Protein AF-A0A838BQ28-F1 (afdb_monomer)

Organism: NCBI:txid2754695

Sequence (140 aa):
MTIGLSGGMEAAMDLGTAIRRWKANWMRVHEFEALDREQREAIARDIGVPPEMLPILAARSPEAGQELPRLMNALALDEGHIRHIHAALMRDMSLTCSGCTAAVRCRDDLSRGQASAQYGEYCPNAEALQELQGKRNSSF

Radius of gyration: 18.87 Å; Cα contacts (8 Å, |Δi|>4): 92; chains: 1; bounding box: 63×37×44 Å

Mean predicted aligned error: 10.67 Å

Structure (mmCIF, N/CA/C/O backbone):
data_AF-A0A838BQ28-F1
#
_entry.id   AF-A0A838BQ28-F1
#
loop_
_atom_site.group_PDB
_atom_site.id
_atom_site.type_symbol
_atom_site.label_atom_id
_atom_site.label_alt_id
_atom_site.label_comp_id
_atom_site.label_asym_id
_atom_site.label_entity_id
_atom_site.label_seq_id
_atom_site.pdbx_PDB_ins_code
_atom_site.Cartn_x
_atom_site.Cartn_y
_atom_site.Cartn_z
_atom_site.occupancy
_atom_site.B_iso_or_equiv
_atom_site.auth_seq_id
_atom_site.auth_comp_id
_atom_site.auth_asym_id
_atom_site.auth_atom_id
_atom_site.pdbx_PDB_model_num
ATOM 1 N N . MET A 1 1 ? -46.081 -21.783 -9.486 1.00 34.47 1 MET A N 1
ATOM 2 C CA . MET A 1 1 ? -44.924 -22.008 -8.597 1.00 34.47 1 MET A CA 1
ATOM 3 C C . MET A 1 1 ? -43.674 -21.948 -9.462 1.00 34.47 1 MET A C 1
ATOM 5 O O . MET A 1 1 ? -43.330 -22.921 -10.113 1.00 34.47 1 MET A O 1
ATOM 9 N N . THR A 1 2 ? -43.098 -20.758 -9.598 1.00 31.75 2 THR A N 1
ATOM 10 C CA . THR A 1 2 ? -41.872 -20.498 -10.362 1.00 31.75 2 THR A CA 1
ATOM 11 C C . THR A 1 2 ? -40.686 -20.704 -9.431 1.00 31.75 2 THR A C 1
ATOM 13 O O . THR A 1 2 ? -40.502 -19.925 -8.499 1.00 31.75 2 THR A O 1
ATOM 16 N N . ILE A 1 3 ? -39.912 -21.765 -9.647 1.00 40.41 3 ILE A N 1
ATOM 17 C CA . ILE A 1 3 ? -38.633 -21.957 -8.960 1.00 40.41 3 ILE A CA 1
ATOM 18 C C . ILE A 1 3 ? -37.576 -21.253 -9.809 1.00 40.41 3 ILE A C 1
ATOM 20 O O . ILE A 1 3 ? -37.366 -21.604 -10.969 1.00 40.41 3 ILE A O 1
ATOM 24 N N . GLY A 1 4 ? -36.992 -20.200 -9.237 1.00 33.25 4 GLY A N 1
ATOM 25 C CA . GLY A 1 4 ? -35.936 -19.403 -9.842 1.00 33.25 4 GLY A CA 1
ATOM 26 C C . GLY A 1 4 ? -34.633 -20.185 -9.963 1.00 33.25 4 GLY A C 1
ATOM 27 O O . GLY A 1 4 ? -34.186 -20.827 -9.015 1.00 33.25 4 GLY A O 1
ATOM 28 N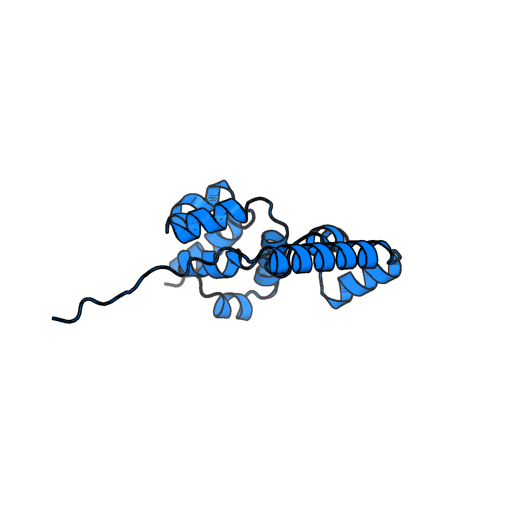 N . LEU A 1 5 ? -34.011 -20.091 -11.136 1.00 38.59 5 LEU A N 1
ATOM 29 C CA . LEU A 1 5 ? -32.631 -20.497 -11.360 1.00 38.59 5 LEU A CA 1
ATOM 30 C C . LEU A 1 5 ? -31.732 -19.286 -11.093 1.00 38.59 5 LEU A C 1
ATOM 32 O O . LEU A 1 5 ? -31.343 -18.568 -12.009 1.00 38.59 5 LEU A O 1
ATOM 36 N N . SER A 1 6 ? -31.425 -19.055 -9.819 1.00 40.56 6 SER A N 1
ATOM 37 C CA . SER A 1 6 ? -30.256 -18.274 -9.413 1.00 40.56 6 SER A CA 1
ATOM 38 C C . SER A 1 6 ? -29.113 -19.267 -9.229 1.00 40.56 6 SER A C 1
ATOM 40 O O . SER A 1 6 ? -29.021 -19.919 -8.193 1.00 40.56 6 SER A O 1
ATOM 42 N N . GLY A 1 7 ? -28.293 -19.445 -10.265 1.00 31.61 7 GLY A N 1
ATOM 43 C CA . GLY A 1 7 ? -27.213 -20.430 -10.284 1.00 31.61 7 GLY A CA 1
ATOM 44 C C . GLY A 1 7 ? -25.942 -19.868 -10.911 1.00 31.61 7 GLY A C 1
ATOM 45 O O . GLY A 1 7 ? -25.817 -19.855 -12.127 1.00 31.61 7 GLY A O 1
ATOM 46 N N . GLY A 1 8 ? -25.039 -19.400 -10.045 1.00 36.94 8 GLY A N 1
ATOM 47 C CA . GLY A 1 8 ? -23.578 -19.439 -10.173 1.00 36.94 8 GLY A CA 1
ATOM 48 C C . GLY A 1 8 ? -22.942 -19.067 -11.512 1.00 36.94 8 GLY A C 1
ATOM 49 O O . GLY A 1 8 ? -22.704 -19.930 -12.348 1.00 36.94 8 GLY A O 1
ATOM 50 N N . MET A 1 9 ? -22.498 -17.816 -11.630 1.00 32.41 9 MET A N 1
ATOM 51 C CA . MET A 1 9 ? -21.386 -17.462 -12.516 1.00 32.41 9 MET A CA 1
ATOM 52 C C . MET A 1 9 ? -20.239 -16.921 -11.655 1.00 32.41 9 MET A C 1
ATOM 54 O O . MET A 1 9 ? -19.882 -15.747 -11.713 1.00 32.41 9 MET A O 1
ATOM 58 N N . GLU A 1 10 ? -19.706 -17.789 -10.786 1.00 35.81 10 GLU A N 1
ATOM 59 C CA . GLU A 1 10 ? -18.381 -17.582 -10.205 1.00 35.81 10 GLU A CA 1
ATOM 60 C C . GLU A 1 10 ? -17.379 -17.569 -11.361 1.00 35.81 10 GLU A C 1
ATOM 62 O O . GLU A 1 10 ? -17.280 -18.517 -12.140 1.00 35.81 10 GLU A O 1
ATOM 67 N N . ALA A 1 11 ? -16.701 -16.437 -11.520 1.00 41.25 11 ALA A N 1
ATOM 68 C CA . ALA A 1 11 ? -15.784 -16.161 -12.608 1.00 41.25 11 ALA A CA 1
ATOM 69 C C . ALA A 1 11 ? -14.587 -17.129 -12.594 1.00 41.25 11 ALA A C 1
ATOM 71 O O . ALA A 1 11 ? -13.532 -16.831 -12.034 1.00 41.25 11 ALA A O 1
ATOM 72 N N . ALA A 1 12 ? -14.722 -18.270 -13.268 1.00 44.16 12 ALA A N 1
ATOM 73 C CA . ALA A 1 12 ? -13.576 -19.002 -13.777 1.00 44.16 12 ALA A CA 1
ATOM 74 C C . ALA A 1 12 ? -12.919 -18.108 -14.834 1.00 44.16 12 ALA A C 1
ATOM 76 O O . ALA A 1 12 ? -13.453 -17.903 -15.923 1.00 44.16 12 ALA A O 1
ATOM 77 N N . MET A 1 13 ? -11.797 -17.493 -14.467 1.00 55.44 13 MET A N 1
ATOM 78 C CA . MET A 1 13 ? -11.009 -16.656 -15.362 1.00 55.44 13 MET A CA 1
ATOM 79 C C . MET A 1 13 ? -10.695 -17.461 -16.630 1.00 55.44 13 MET A C 1
ATOM 81 O O . MET A 1 13 ? -10.006 -18.477 -16.563 1.00 55.44 13 MET A O 1
ATOM 85 N N . ASP A 1 14 ? -11.230 -17.026 -17.773 1.00 78.94 14 ASP A N 1
ATOM 86 C CA . ASP A 1 14 ? -10.955 -17.632 -19.076 1.00 78.94 14 ASP A CA 1
ATOM 87 C C . ASP A 1 14 ? -9.432 -17.720 -19.289 1.00 78.94 14 ASP A C 1
ATOM 89 O O . ASP A 1 14 ? -8.717 -16.725 -19.135 1.00 78.94 14 ASP A O 1
ATOM 93 N N . LEU A 1 15 ? -8.928 -18.904 -19.652 1.00 47.62 15 LEU A N 1
ATOM 94 C CA . LEU A 1 15 ? -7.503 -19.156 -19.888 1.00 47.62 15 LEU A CA 1
ATOM 95 C C . LEU A 1 15 ? -6.929 -18.181 -20.927 1.00 47.62 15 LEU A C 1
ATOM 97 O O . LEU A 1 15 ? -5.799 -17.712 -20.780 1.00 47.62 15 LEU A O 1
ATOM 101 N N . GLY A 1 16 ? -7.723 -17.802 -2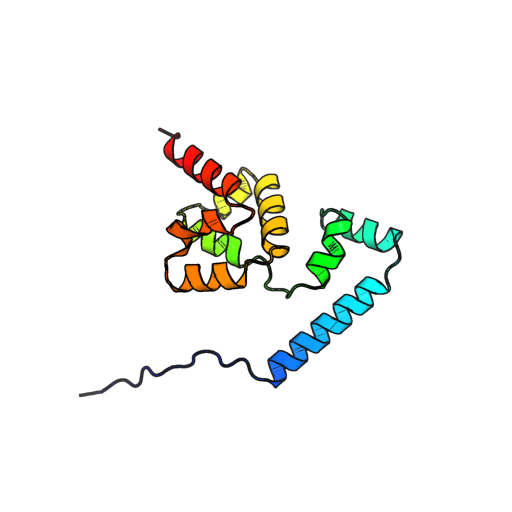1.934 1.00 44.41 16 GLY A N 1
ATOM 102 C CA . GLY A 1 16 ? -7.331 -16.781 -22.904 1.00 44.41 16 GLY A CA 1
ATOM 103 C C . GLY A 1 16 ? -7.101 -15.414 -22.256 1.00 44.41 16 GLY A C 1
ATOM 104 O O . GLY A 1 16 ? -6.154 -14.705 -22.598 1.00 44.41 16 GLY A O 1
ATOM 105 N N . THR A 1 17 ? -7.924 -15.049 -21.278 1.00 65.56 17 THR A N 1
ATOM 106 C CA . THR A 1 17 ? -7.786 -13.815 -20.494 1.00 65.56 17 THR A CA 1
ATOM 107 C C . THR A 1 17 ? -6.570 -13.868 -19.572 1.00 65.56 17 THR A C 1
ATOM 109 O O . THR A 1 17 ? -5.825 -12.888 -19.496 1.00 65.56 17 THR A O 1
ATOM 112 N N . ALA A 1 18 ? -6.304 -15.018 -18.949 1.00 52.03 18 ALA A N 1
ATOM 113 C CA . ALA A 1 18 ? -5.109 -15.229 -18.135 1.00 52.03 18 ALA A CA 1
ATOM 114 C C . ALA A 1 18 ? -3.814 -15.122 -18.966 1.00 52.03 18 ALA A C 1
ATOM 116 O O . ALA A 1 18 ? -2.891 -14.412 -18.570 1.00 52.03 18 ALA A O 1
ATOM 117 N N . ILE A 1 19 ? -3.768 -15.735 -20.156 1.00 47.59 19 ILE A N 1
ATOM 118 C CA . ILE A 1 19 ? -2.617 -15.663 -21.074 1.00 47.59 19 ILE A CA 1
ATOM 119 C C . ILE A 1 19 ? -2.402 -14.233 -21.588 1.00 47.59 19 ILE A C 1
ATOM 121 O O . ILE A 1 19 ? -1.266 -13.760 -21.631 1.00 47.59 19 ILE A O 1
ATOM 125 N N . ARG A 1 20 ? -3.476 -13.509 -21.943 1.00 64.44 20 ARG A N 1
ATOM 126 C CA . ARG A 1 20 ? -3.387 -12.096 -22.355 1.00 64.44 20 ARG A CA 1
ATOM 127 C C . ARG A 1 20 ? -2.831 -11.218 -21.238 1.00 64.44 20 ARG A C 1
ATOM 129 O O . ARG A 1 20 ? -1.941 -10.412 -21.500 1.00 64.44 20 ARG A O 1
ATOM 136 N N . ARG A 1 21 ? -3.306 -11.402 -20.002 1.00 66.94 21 ARG A N 1
ATOM 137 C CA . ARG A 1 21 ? -2.772 -10.699 -18.826 1.00 66.94 21 ARG A CA 1
ATOM 138 C C . ARG A 1 21 ? -1.311 -11.045 -18.571 1.00 66.94 21 ARG A C 1
ATOM 140 O O . ARG A 1 21 ? -0.524 -10.133 -18.355 1.00 66.94 21 ARG A O 1
ATOM 147 N N . TRP A 1 22 ? -0.937 -12.321 -18.649 1.00 54.16 22 TRP A N 1
ATOM 148 C CA . TRP A 1 22 ? 0.449 -12.756 -18.478 1.00 54.16 22 TRP A CA 1
ATOM 149 C C . TRP A 1 22 ? 1.377 -12.128 -19.524 1.00 54.16 22 TRP A C 1
ATOM 151 O O . TRP A 1 22 ? 2.385 -11.529 -19.160 1.00 54.16 22 TRP A O 1
ATOM 161 N N . LYS A 1 23 ? 1.000 -12.169 -20.809 1.00 56.06 23 LYS A N 1
ATOM 162 C CA . LYS A 1 23 ? 1.774 -11.554 -21.898 1.00 56.06 23 LYS A CA 1
ATOM 163 C C . LYS A 1 23 ? 1.877 -10.036 -21.740 1.00 56.06 23 LYS A C 1
ATOM 165 O O . LYS A 1 23 ? 2.953 -9.480 -21.932 1.00 56.06 23 LYS A O 1
ATOM 170 N N . ALA A 1 24 ? 0.779 -9.367 -21.385 1.00 67.56 24 ALA A N 1
ATOM 171 C CA . ALA A 1 24 ? 0.778 -7.928 -21.136 1.00 67.56 24 ALA A CA 1
ATOM 172 C C . ALA A 1 24 ? 1.680 -7.562 -19.949 1.00 67.56 24 ALA A C 1
ATOM 174 O O . ALA A 1 24 ? 2.443 -6.607 -20.042 1.00 67.56 24 ALA A O 1
ATOM 175 N N . ASN A 1 25 ? 1.643 -8.345 -18.867 1.00 65.69 25 ASN A N 1
ATOM 176 C CA . ASN A 1 25 ? 2.516 -8.149 -17.714 1.00 65.69 25 ASN A CA 1
ATOM 177 C C . ASN A 1 25 ? 3.992 -8.356 -18.083 1.00 65.69 25 ASN A C 1
ATOM 179 O O . ASN A 1 25 ? 4.831 -7.532 -17.744 1.00 65.69 25 ASN A O 1
ATOM 183 N N . TRP A 1 26 ? 4.303 -9.413 -18.838 1.00 57.88 26 TRP A N 1
ATOM 184 C CA . TRP A 1 26 ? 5.664 -9.716 -19.282 1.00 57.88 26 TRP A CA 1
ATOM 185 C C . TRP A 1 26 ? 6.246 -8.628 -20.194 1.00 57.88 26 TRP A C 1
ATOM 187 O O . TRP A 1 26 ? 7.363 -8.176 -19.964 1.00 57.88 26 TRP A O 1
ATOM 197 N N . MET A 1 27 ? 5.476 -8.146 -21.178 1.00 60.28 27 MET A N 1
ATOM 198 C CA . MET A 1 27 ? 5.919 -7.044 -22.043 1.00 60.28 27 MET A CA 1
ATOM 199 C C . MET A 1 27 ? 6.148 -5.755 -21.250 1.00 60.28 27 MET A C 1
ATOM 201 O O . MET A 1 27 ? 7.136 -5.079 -21.493 1.00 60.28 27 MET A O 1
ATOM 205 N N . ARG A 1 28 ? 5.291 -5.448 -20.267 1.00 66.62 28 ARG A N 1
ATOM 206 C CA . ARG A 1 28 ? 5.456 -4.272 -19.397 1.00 66.62 28 ARG A CA 1
ATOM 207 C C . ARG A 1 28 ? 6.725 -4.342 -18.557 1.00 66.62 28 ARG A C 1
ATOM 209 O O . ARG A 1 28 ? 7.427 -3.345 -18.450 1.00 66.62 28 ARG A O 1
ATOM 216 N N . VAL A 1 29 ? 7.019 -5.503 -17.970 1.00 66.88 29 VAL A N 1
ATOM 217 C CA . VAL A 1 29 ? 8.253 -5.701 -17.195 1.00 66.88 29 VAL A CA 1
ATOM 218 C C . VAL A 1 29 ? 9.474 -5.550 -18.101 1.00 66.88 29 VAL A C 1
ATOM 220 O O . VAL A 1 29 ? 10.397 -4.830 -17.743 1.00 66.88 29 VAL A O 1
ATOM 223 N N . HIS A 1 30 ? 9.456 -6.138 -19.298 1.00 66.06 30 HIS A N 1
ATOM 224 C CA . HIS A 1 30 ? 10.584 -6.069 -20.228 1.00 66.06 30 HIS A CA 1
ATOM 225 C C . HIS A 1 30 ? 10.783 -4.667 -20.840 1.00 66.06 30 HIS A C 1
ATOM 227 O O . HIS A 1 30 ? 11.911 -4.229 -21.053 1.00 66.06 30 HIS A O 1
ATOM 233 N N . GLU A 1 31 ? 9.701 -3.939 -21.124 1.00 69.31 31 GLU A N 1
ATOM 234 C CA . GLU A 1 31 ? 9.749 -2.533 -21.545 1.00 69.31 31 GLU A CA 1
ATOM 235 C C . GLU A 1 31 ? 10.295 -1.648 -20.418 1.00 69.31 31 GLU A C 1
ATOM 237 O O . GLU A 1 31 ? 11.139 -0.789 -20.658 1.00 69.31 31 GLU A O 1
ATOM 242 N N . PHE A 1 32 ? 9.891 -1.916 -19.175 1.00 68.88 32 PHE A N 1
ATOM 243 C CA . PHE A 1 32 ? 10.413 -1.229 -17.999 1.00 68.88 32 PHE A CA 1
ATOM 244 C C . PHE A 1 32 ? 11.904 -1.529 -17.750 1.00 68.88 32 PHE A C 1
ATOM 246 O O . PHE A 1 32 ? 12.675 -0.629 -17.418 1.00 68.88 32 PHE A O 1
ATOM 253 N N . GLU A 1 33 ? 12.340 -2.777 -17.943 1.00 71.69 33 GLU A N 1
ATOM 254 C CA . GLU A 1 33 ? 13.749 -3.180 -17.847 1.00 71.69 33 GLU A CA 1
ATOM 255 C C . GLU A 1 33 ? 14.629 -2.529 -18.922 1.00 71.69 33 GLU A C 1
ATOM 257 O O . GLU A 1 33 ? 15.806 -2.270 -18.661 1.00 71.69 33 GLU A O 1
ATOM 262 N N . ALA A 1 34 ? 14.065 -2.214 -20.091 1.00 79.31 34 ALA A N 1
ATOM 263 C CA . ALA A 1 34 ? 14.764 -1.534 -21.178 1.00 79.31 34 ALA A CA 1
ATOM 264 C C . ALA A 1 34 ? 15.015 -0.036 -20.917 1.00 79.31 34 ALA A C 1
ATOM 266 O O . ALA A 1 34 ? 15.821 0.568 -21.624 1.00 79.31 34 ALA A O 1
ATOM 267 N N . LEU A 1 35 ? 14.362 0.561 -19.912 1.00 77.44 35 LEU A N 1
ATOM 268 C CA . LEU A 1 35 ? 14.589 1.955 -19.531 1.00 77.44 35 LEU A CA 1
ATOM 269 C C . LEU A 1 35 ? 15.938 2.124 -18.833 1.00 77.44 35 LEU A C 1
ATOM 271 O O . LEU A 1 35 ? 16.286 1.339 -17.943 1.00 77.44 35 LEU A O 1
ATOM 275 N N . ASP A 1 36 ? 16.656 3.191 -19.166 1.00 82.00 36 ASP A N 1
ATOM 276 C CA . ASP A 1 36 ? 17.852 3.593 -18.434 1.00 82.00 36 ASP A CA 1
ATOM 277 C C . ASP A 1 36 ? 17.515 4.201 -17.054 1.00 82.00 36 ASP A C 1
ATOM 279 O O . ASP A 1 36 ? 16.354 4.372 -16.662 1.00 82.00 36 ASP A O 1
ATOM 283 N N . ARG A 1 37 ? 18.555 4.490 -16.264 1.00 79.06 37 ARG A N 1
ATOM 284 C CA . ARG A 1 37 ? 18.408 5.022 -14.901 1.00 79.06 37 ARG A CA 1
ATOM 285 C C . ARG A 1 37 ? 17.699 6.378 -14.879 1.00 79.06 37 ARG A C 1
ATOM 287 O O . ARG A 1 37 ? 16.871 6.598 -14.001 1.00 79.06 37 ARG A O 1
ATOM 294 N N . GLU A 1 38 ? 18.012 7.264 -15.819 1.00 80.00 38 GLU A N 1
ATOM 295 C CA . GLU A 1 38 ? 17.460 8.619 -15.877 1.00 80.00 38 GLU A CA 1
ATOM 296 C C . GLU A 1 38 ? 15.973 8.587 -16.244 1.00 80.00 38 GLU A C 1
ATOM 298 O O . GLU A 1 38 ? 15.158 9.263 -15.614 1.00 80.00 38 GLU A O 1
ATOM 303 N N . GLN A 1 39 ? 15.600 7.723 -17.187 1.00 78.50 39 GLN A N 1
ATOM 304 C CA . GLN A 1 39 ? 14.217 7.473 -17.577 1.00 78.50 39 GLN A CA 1
ATOM 305 C C . GLN A 1 39 ? 13.392 6.899 -16.419 1.00 78.50 39 GLN A C 1
ATOM 307 O O . GLN A 1 39 ? 12.279 7.362 -16.165 1.00 78.50 39 GLN A O 1
ATOM 312 N N . ARG A 1 40 ? 13.934 5.933 -15.663 1.00 76.12 40 ARG A N 1
ATOM 313 C CA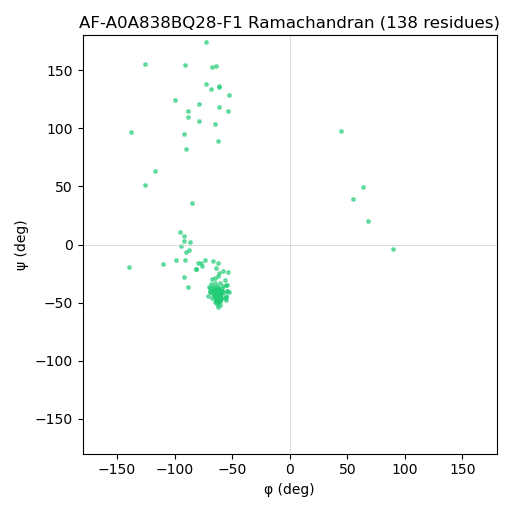 . ARG A 1 40 ? 13.256 5.398 -14.467 1.00 76.12 40 ARG A CA 1
ATOM 314 C C . ARG A 1 40 ? 13.085 6.464 -13.389 1.00 76.12 40 ARG A C 1
ATOM 316 O O . ARG A 1 40 ? 12.021 6.549 -12.784 1.00 76.12 40 ARG A O 1
ATOM 323 N N . GLU A 1 41 ? 14.097 7.297 -13.160 1.00 76.06 41 GLU A N 1
ATOM 324 C CA . GLU A 1 41 ? 14.005 8.410 -12.210 1.00 76.06 41 GLU A CA 1
ATOM 325 C C . GLU A 1 41 ? 12.997 9.478 -12.653 1.00 76.06 41 GLU A C 1
ATOM 327 O O . GLU A 1 41 ? 12.284 10.025 -11.812 1.00 76.06 41 GLU A O 1
ATOM 332 N N . ALA A 1 42 ? 12.900 9.766 -13.952 1.00 71.75 42 ALA A N 1
ATOM 333 C CA . ALA A 1 42 ? 11.896 10.676 -14.496 1.00 71.75 42 ALA A CA 1
ATOM 334 C C . ALA A 1 42 ? 10.476 10.141 -14.273 1.00 71.75 42 ALA A C 1
ATOM 336 O O . ALA A 1 42 ? 9.649 10.844 -13.699 1.00 71.75 42 ALA A O 1
ATOM 337 N N . ILE A 1 43 ? 10.226 8.869 -14.605 1.00 69.31 43 ILE A N 1
ATOM 338 C CA . ILE A 1 43 ? 8.927 8.224 -14.365 1.00 69.31 43 ILE A CA 1
ATOM 339 C C . ILE A 1 43 ? 8.587 8.227 -12.874 1.00 69.31 43 ILE A C 1
ATOM 341 O O . ILE A 1 43 ? 7.471 8.588 -12.512 1.00 69.31 43 ILE A O 1
ATOM 345 N N . ALA A 1 44 ? 9.539 7.862 -12.007 1.00 73.19 44 ALA A N 1
ATOM 346 C CA . ALA A 1 44 ? 9.361 7.870 -10.555 1.00 73.19 44 ALA A CA 1
ATOM 347 C C . ALA A 1 44 ? 8.917 9.248 -10.041 1.00 73.19 44 ALA A C 1
ATOM 349 O O . ALA A 1 44 ? 7.975 9.337 -9.251 1.00 73.19 44 ALA A O 1
ATOM 350 N N . ARG A 1 45 ? 9.556 10.322 -10.529 1.00 72.19 45 ARG A N 1
ATOM 351 C CA . ARG A 1 45 ? 9.184 11.704 -10.199 1.00 72.19 45 ARG A CA 1
ATOM 352 C C . ARG A 1 45 ? 7.787 12.057 -10.702 1.00 72.19 45 ARG A C 1
ATOM 354 O O . ARG A 1 45 ? 7.006 12.597 -9.923 1.00 72.19 45 ARG A O 1
ATOM 361 N N . ASP A 1 46 ? 7.460 11.714 -11.945 1.00 70.00 46 ASP A N 1
ATOM 362 C CA . ASP A 1 46 ? 6.173 12.055 -12.565 1.00 70.00 46 ASP A CA 1
ATOM 363 C C . ASP A 1 46 ? 4.987 11.414 -11.838 1.00 70.00 46 ASP A C 1
ATOM 365 O O . ASP A 1 46 ? 3.960 12.058 -11.616 1.00 70.00 46 ASP A O 1
ATOM 369 N N . ILE A 1 47 ? 5.127 10.154 -11.416 1.00 67.06 47 ILE A N 1
ATOM 370 C CA . ILE A 1 47 ? 4.068 9.447 -10.679 1.00 67.06 47 ILE A CA 1
ATOM 371 C C . ILE A 1 47 ? 4.177 9.629 -9.155 1.00 67.06 47 ILE A C 1
ATOM 373 O O . ILE A 1 47 ? 3.276 9.233 -8.410 1.00 67.06 47 ILE A O 1
ATOM 377 N N . GLY A 1 48 ? 5.249 10.269 -8.683 1.00 69.00 48 GLY A N 1
ATOM 378 C CA . GLY A 1 48 ? 5.500 10.573 -7.278 1.00 69.00 48 GLY A CA 1
ATOM 379 C C . GLY A 1 48 ? 5.669 9.325 -6.416 1.00 69.00 48 GLY A C 1
ATOM 380 O O . GLY A 1 48 ? 4.998 9.211 -5.387 1.00 69.00 48 GLY A O 1
ATOM 381 N N . VAL A 1 49 ? 6.525 8.395 -6.851 1.00 74.94 49 VAL A N 1
ATOM 382 C CA . VAL A 1 49 ? 6.924 7.199 -6.090 1.00 74.94 49 VAL A CA 1
ATOM 383 C C . VAL A 1 49 ? 8.446 7.119 -5.967 1.00 74.94 49 VAL A C 1
ATOM 385 O O . VAL A 1 49 ? 9.151 7.638 -6.833 1.00 74.94 49 VAL A O 1
ATOM 388 N N . PRO A 1 50 ? 8.981 6.442 -4.941 1.00 73.81 50 PRO A N 1
ATOM 389 C CA . PRO A 1 50 ? 10.409 6.160 -4.874 1.00 73.81 50 PRO A CA 1
ATOM 390 C C . PRO A 1 50 ? 10.862 5.291 -6.067 1.00 73.81 50 PRO A C 1
ATOM 392 O O . PRO A 1 50 ? 10.162 4.327 -6.400 1.00 73.81 50 PRO A O 1
AT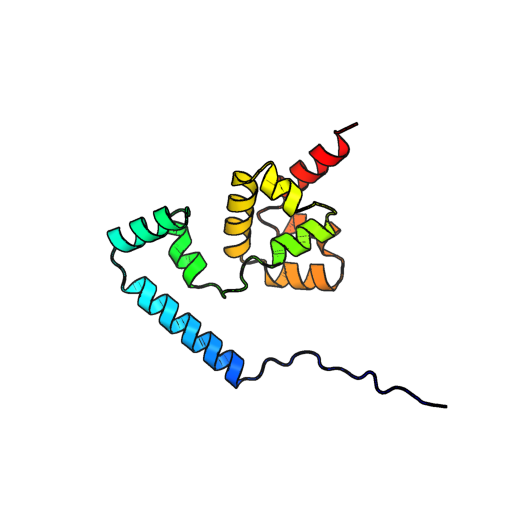OM 395 N N . PRO A 1 51 ? 12.000 5.582 -6.729 1.00 72.31 51 PRO A N 1
ATOM 396 C CA . PRO A 1 51 ? 12.471 4.814 -7.888 1.00 72.31 51 PRO A CA 1
ATOM 397 C C . PRO A 1 51 ? 12.608 3.306 -7.631 1.00 72.31 51 PRO A C 1
ATOM 399 O O . PRO A 1 51 ? 12.317 2.493 -8.508 1.00 72.31 51 PRO A O 1
ATOM 402 N N . GLU A 1 52 ? 12.996 2.919 -6.419 1.00 79.44 52 GLU A N 1
ATOM 403 C CA . GLU A 1 52 ? 13.111 1.534 -5.958 1.00 79.44 52 GLU A CA 1
ATOM 404 C C . GLU A 1 52 ? 11.771 0.786 -5.911 1.00 79.44 52 GLU A C 1
ATOM 406 O O . GLU A 1 52 ? 11.743 -0.444 -5.950 1.00 79.44 52 GLU A O 1
ATOM 411 N N . MET A 1 53 ? 10.653 1.513 -5.871 1.00 74.12 53 MET A N 1
ATOM 412 C CA . MET A 1 53 ? 9.311 0.941 -5.877 1.00 74.12 53 MET A CA 1
ATOM 413 C C . MET A 1 53 ? 8.858 0.570 -7.295 1.00 74.12 53 MET A C 1
ATOM 415 O O . MET A 1 53 ? 7.984 -0.280 -7.464 1.00 74.12 53 MET A O 1
ATOM 419 N N . LEU A 1 54 ? 9.461 1.157 -8.335 1.00 74.75 54 LEU A N 1
ATOM 420 C CA . LEU A 1 54 ? 9.027 0.939 -9.714 1.00 74.75 54 LEU A CA 1
ATOM 421 C C . LEU A 1 54 ? 9.137 -0.522 -10.184 1.00 74.75 54 LEU A C 1
ATOM 423 O O . LEU A 1 54 ? 8.152 -1.003 -10.740 1.00 74.75 54 LEU A O 1
ATOM 427 N N . PRO A 1 55 ? 10.235 -1.275 -9.950 1.00 72.44 55 PRO A N 1
ATOM 428 C CA . PRO A 1 55 ? 10.296 -2.687 -10.339 1.00 72.44 55 PRO A CA 1
ATOM 429 C C . PRO A 1 55 ? 9.242 -3.534 -9.618 1.00 72.44 55 PRO A C 1
ATOM 431 O O . PRO A 1 55 ? 8.639 -4.427 -10.213 1.00 72.44 55 PRO A O 1
ATOM 434 N N . ILE A 1 56 ? 8.986 -3.223 -8.342 1.00 76.56 56 ILE A N 1
ATOM 435 C CA . ILE A 1 56 ? 7.981 -3.907 -7.526 1.00 76.56 56 ILE A CA 1
ATOM 436 C C . ILE A 1 56 ? 6.594 -3.664 -8.119 1.00 76.56 56 ILE A C 1
ATOM 438 O O . ILE A 1 56 ? 5.846 -4.614 -8.317 1.00 76.56 56 ILE A O 1
ATOM 442 N N . LEU A 1 57 ? 6.260 -2.417 -8.453 1.00 74.44 57 LEU A N 1
ATOM 443 C CA . LEU A 1 57 ? 4.971 -2.060 -9.049 1.00 74.44 57 LEU A CA 1
ATOM 444 C C . LEU A 1 57 ? 4.823 -2.578 -10.486 1.00 74.44 57 LEU A C 1
ATOM 446 O O . LEU A 1 57 ? 3.741 -3.023 -10.857 1.00 74.44 57 LEU A O 1
ATOM 450 N N . ALA A 1 58 ? 5.895 -2.569 -11.283 1.00 74.25 58 ALA A N 1
ATOM 451 C CA . ALA A 1 58 ? 5.897 -3.068 -12.658 1.00 74.25 58 ALA A CA 1
ATOM 452 C C . ALA A 1 58 ? 5.649 -4.582 -12.732 1.00 74.25 58 ALA A C 1
ATOM 454 O O . ALA A 1 58 ? 5.014 -5.050 -13.674 1.00 74.25 58 ALA A O 1
ATOM 455 N N . ALA A 1 59 ? 6.111 -5.339 -11.731 1.00 72.50 59 ALA A N 1
ATOM 456 C CA . ALA A 1 59 ? 5.896 -6.782 -11.642 1.00 72.50 59 ALA A CA 1
ATOM 457 C C . ALA A 1 59 ? 4.477 -7.172 -11.184 1.00 72.50 59 ALA A C 1
ATOM 459 O O . ALA A 1 59 ? 4.076 -8.334 -11.323 1.00 72.50 59 ALA A O 1
ATOM 460 N N . ARG A 1 60 ? 3.717 -6.233 -10.609 1.00 71.94 60 ARG A N 1
ATOM 461 C CA . ARG A 1 60 ? 2.386 -6.473 -10.040 1.00 71.94 60 ARG A CA 1
ATOM 462 C C . ARG A 1 60 ? 1.292 -6.241 -11.081 1.00 71.94 60 ARG A C 1
ATOM 464 O O . ARG A 1 60 ? 1.444 -5.481 -12.033 1.00 71.94 60 ARG A O 1
ATOM 471 N N . SER A 1 61 ? 0.156 -6.906 -10.881 1.00 69.94 61 SER A N 1
ATOM 472 C CA . SER A 1 61 ? -1.014 -6.726 -11.739 1.00 69.94 61 SER A CA 1
ATOM 473 C C . SER A 1 61 ? -1.566 -5.295 -11.633 1.00 69.94 61 SER A C 1
ATOM 475 O O . SER A 1 61 ? -1.453 -4.691 -10.566 1.00 69.94 61 SER A O 1
ATOM 477 N N . PRO A 1 62 ? -2.245 -4.770 -12.671 1.00 68.69 62 PRO A N 1
ATOM 478 C CA . PRO A 1 62 ? -2.924 -3.468 -12.619 1.00 68.69 62 PRO A CA 1
ATOM 479 C C . PRO A 1 62 ? -3.908 -3.318 -11.449 1.00 68.69 62 PRO A C 1
ATOM 481 O O . PRO A 1 62 ? -4.212 -2.209 -11.027 1.00 68.69 62 PRO A O 1
ATOM 484 N N . GLU A 1 63 ? -4.412 -4.437 -10.929 1.00 75.12 63 GLU A N 1
ATOM 485 C CA . GLU A 1 63 ? -5.343 -4.489 -9.805 1.00 75.12 63 GLU A CA 1
ATOM 486 C C . GLU A 1 63 ? -4.663 -4.509 -8.423 1.00 75.12 63 GLU A C 1
ATOM 488 O O . GLU A 1 63 ? -5.348 -4.625 -7.407 1.00 75.12 63 GLU A O 1
ATOM 493 N N . ALA A 1 64 ? -3.331 -4.428 -8.353 1.00 82.38 64 ALA A N 1
ATOM 494 C CA . ALA A 1 64 ? -2.617 -4.412 -7.081 1.00 82.38 64 ALA A CA 1
ATOM 495 C C . ALA A 1 64 ? -3.016 -3.195 -6.231 1.00 82.38 64 ALA A C 1
ATOM 497 O O . ALA A 1 64 ? -3.125 -2.080 -6.740 1.00 82.38 64 ALA A O 1
ATOM 498 N N . GLY A 1 65 ? -3.247 -3.424 -4.936 1.00 86.69 65 GLY A N 1
ATOM 499 C CA . GLY A 1 65 ? -3.638 -2.379 -3.988 1.00 86.69 65 GLY A CA 1
ATOM 500 C C . GLY A 1 65 ? -5.148 -2.154 -3.867 1.00 86.69 65 GLY A C 1
ATOM 501 O O . GLY A 1 65 ? -5.573 -1.392 -3.000 1.00 86.69 65 GLY A O 1
ATOM 502 N N . GLN A 1 66 ? -5.984 -2.843 -4.658 1.00 90.56 66 GLN A N 1
ATOM 503 C CA . GLN A 1 66 ? -7.452 -2.774 -4.537 1.00 90.56 66 GLN A CA 1
ATOM 504 C C . GLN A 1 66 ? -7.979 -3.283 -3.184 1.00 90.56 66 GLN A C 1
ATOM 506 O O . GLN A 1 66 ? -9.125 -3.027 -2.811 1.00 90.56 66 GLN A O 1
ATOM 511 N N . GLU A 1 67 ? -7.155 -4.005 -2.430 1.00 95.50 67 GLU A N 1
ATOM 512 C CA . GLU A 1 67 ? -7.462 -4.485 -1.090 1.00 95.50 67 GLU A CA 1
ATOM 513 C C . GLU A 1 67 ? -7.562 -3.349 -0.071 1.00 95.50 67 GLU A C 1
ATOM 515 O O . GLU A 1 67 ? -8.384 -3.448 0.838 1.00 95.50 67 GLU A O 1
ATOM 520 N N . LEU A 1 68 ? -6.775 -2.275 -0.211 1.00 97.19 68 LEU A N 1
ATOM 521 C CA . LEU A 1 68 ? -6.738 -1.196 0.780 1.00 97.19 68 LEU A CA 1
ATOM 522 C C . LEU A 1 68 ? -8.096 -0.483 0.916 1.00 97.19 68 LEU A C 1
ATOM 524 O O . LEU A 1 68 ? -8.617 -0.476 2.030 1.00 97.19 68 LEU A O 1
ATOM 528 N N . PRO A 1 69 ? -8.735 0.024 -0.159 1.00 95.81 69 PRO A N 1
ATOM 529 C CA . PRO A 1 69 ? -10.089 0.585 -0.081 1.00 95.81 69 PRO A CA 1
ATOM 530 C C . PRO A 1 69 ? -11.115 -0.358 0.560 1.00 95.81 69 PRO A C 1
ATOM 532 O O . PRO A 1 69 ? -11.945 0.048 1.374 1.00 95.81 69 PRO A O 1
ATOM 535 N N . ARG A 1 70 ? -11.041 -1.652 0.225 1.00 97.06 70 ARG A N 1
ATOM 536 C CA . ARG A 1 70 ? -11.960 -2.674 0.747 1.00 97.06 70 ARG A CA 1
ATOM 537 C C . ARG A 1 70 ? -11.752 -2.908 2.240 1.00 97.06 70 ARG A C 1
ATOM 539 O O . ARG A 1 70 ? -12.729 -3.025 2.976 1.00 97.06 70 ARG A O 1
ATOM 546 N N . LEU A 1 71 ? -10.497 -2.956 2.681 1.00 98.06 71 LEU A N 1
ATOM 547 C CA . LEU A 1 71 ? -10.137 -3.069 4.089 1.00 98.06 71 LEU A CA 1
ATOM 548 C C . LEU A 1 71 ? -10.552 -1.823 4.871 1.00 98.06 71 LEU A C 1
ATOM 550 O O . LEU A 1 71 ? -11.158 -1.958 5.925 1.00 98.06 71 LEU A O 1
ATOM 554 N N . MET A 1 72 ? -10.307 -0.624 4.342 1.00 97.62 72 MET A N 1
ATOM 555 C CA . MET A 1 72 ? -10.753 0.625 4.966 1.00 97.62 72 MET A CA 1
ATOM 556 C C . MET A 1 72 ? -12.269 0.631 5.180 1.00 97.62 72 MET A C 1
ATOM 558 O O . MET A 1 72 ? -12.723 0.889 6.293 1.00 97.62 72 MET A O 1
ATOM 562 N N . ASN A 1 73 ? -13.047 0.230 4.172 1.00 96.50 73 ASN A N 1
ATOM 563 C CA . ASN A 1 73 ? -14.493 0.081 4.315 1.00 96.50 73 ASN A CA 1
ATOM 564 C C . ASN A 1 73 ? -14.873 -0.947 5.402 1.00 96.50 73 ASN A C 1
ATOM 566 O O . ASN A 1 73 ? -15.698 -0.659 6.265 1.00 96.50 73 ASN A O 1
ATOM 570 N N . ALA A 1 74 ? -14.220 -2.116 5.432 1.00 96.81 74 ALA A N 1
ATOM 571 C CA . ALA A 1 74 ? -14.438 -3.127 6.476 1.00 96.81 74 ALA A CA 1
ATOM 572 C C . ALA A 1 74 ? -14.086 -2.631 7.897 1.00 96.81 74 ALA A C 1
ATOM 574 O O . ALA A 1 74 ? -14.622 -3.137 8.880 1.00 96.81 74 ALA A O 1
ATOM 575 N N . LEU A 1 75 ? -13.209 -1.629 8.007 1.00 96.31 75 LEU A N 1
ATOM 576 C CA . LEU A 1 75 ? -12.821 -0.954 9.251 1.00 96.31 75 LEU A CA 1
ATOM 577 C C . LEU A 1 75 ? -13.681 0.289 9.568 1.00 96.31 75 LEU A C 1
ATOM 579 O O . LEU A 1 75 ? -13.435 0.977 10.569 1.00 96.31 75 LEU A O 1
ATOM 583 N N . ALA A 1 76 ? -14.691 0.570 8.736 1.00 95.75 76 ALA A N 1
ATOM 584 C CA . ALA A 1 76 ? -15.515 1.777 8.762 1.00 95.75 76 ALA A CA 1
ATOM 585 C C . ALA A 1 76 ? -14.687 3.080 8.686 1.00 95.75 76 ALA A C 1
ATOM 587 O O . ALA A 1 76 ? -14.967 4.066 9.375 1.00 95.75 76 ALA A O 1
ATOM 588 N N . LEU A 1 77 ? -13.632 3.065 7.871 1.00 95.62 77 LEU A N 1
ATOM 589 C CA . LEU A 1 77 ? -12.821 4.222 7.507 1.00 95.62 77 LEU A CA 1
ATOM 590 C C . LEU A 1 77 ? -13.261 4.740 6.132 1.00 95.62 77 LEU A C 1
ATOM 592 O O . LEU A 1 77 ? -13.253 3.996 5.152 1.00 95.62 77 LEU A O 1
ATOM 596 N N . ASP A 1 78 ? -13.623 6.020 6.060 1.00 93.56 78 ASP A N 1
ATOM 597 C CA . ASP A 1 78 ? -13.999 6.681 4.808 1.00 93.56 78 ASP A CA 1
ATOM 598 C C . ASP A 1 78 ? -12.742 7.054 4.006 1.00 93.56 78 ASP A C 1
ATOM 600 O O . ASP A 1 78 ? -12.014 7.992 4.340 1.00 93.56 78 ASP A O 1
ATOM 604 N N . GLU A 1 79 ? -12.486 6.306 2.931 1.00 91.06 79 GLU A N 1
ATOM 605 C CA . GLU A 1 79 ? -11.358 6.542 2.029 1.00 91.06 79 GLU A CA 1
ATOM 606 C C . GLU A 1 79 ? -11.382 7.945 1.408 1.00 91.06 79 GLU A C 1
ATOM 608 O O . GLU A 1 79 ? -10.336 8.586 1.307 1.00 91.06 79 GLU A O 1
ATOM 613 N N . GLY A 1 80 ? -12.553 8.441 1.000 1.00 90.12 80 GLY A N 1
ATOM 614 C CA . GLY A 1 80 ? -12.689 9.750 0.364 1.00 90.12 80 GLY A CA 1
ATOM 615 C C . GLY A 1 80 ? -12.331 10.874 1.330 1.00 90.12 80 GLY A C 1
ATOM 616 O O . GLY A 1 80 ? -11.566 11.777 0.985 1.00 90.12 80 GLY A O 1
ATOM 617 N N . HIS A 1 81 ? -12.810 10.768 2.567 1.00 92.00 81 HIS A N 1
ATOM 618 C CA . HIS A 1 81 ? -12.476 11.702 3.635 1.00 92.00 81 HIS A CA 1
ATOM 619 C C . HIS A 1 81 ? -10.981 11.672 3.986 1.00 92.00 81 HIS A C 1
ATOM 621 O O . HIS A 1 81 ? -10.330 12.716 4.043 1.00 92.00 81 HIS A O 1
ATOM 627 N N . ILE A 1 82 ? -10.400 10.480 4.153 1.00 92.56 82 ILE A N 1
ATOM 628 C CA . ILE A 1 82 ? -8.977 10.331 4.491 1.00 92.56 82 ILE A CA 1
ATOM 629 C C . ILE A 1 82 ? -8.098 10.799 3.328 1.00 92.56 82 ILE A C 1
ATOM 631 O O . ILE A 1 82 ? -7.082 11.446 3.557 1.00 92.56 82 ILE A O 1
ATOM 635 N N . ARG A 1 83 ? -8.493 10.568 2.075 1.00 90.94 83 ARG A N 1
ATOM 636 C CA . ARG A 1 83 ? -7.800 11.110 0.897 1.00 90.94 83 ARG A CA 1
ATOM 637 C C . ARG A 1 83 ? -7.848 12.633 0.855 1.00 90.94 83 ARG A C 1
ATOM 639 O O . ARG A 1 83 ? -6.868 13.245 0.439 1.00 90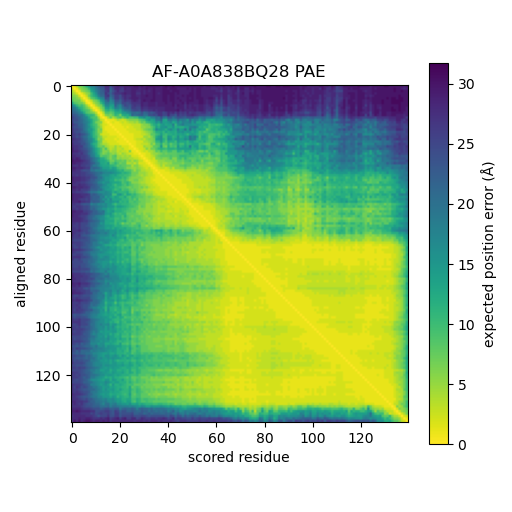.94 83 ARG A O 1
ATOM 646 N N . HIS A 1 84 ? -8.951 13.235 1.290 1.00 90.12 84 HIS A N 1
ATOM 647 C CA . HIS A 1 84 ? -9.099 14.685 1.335 1.00 90.12 84 HIS A CA 1
ATOM 648 C C . HIS A 1 84 ? -8.231 15.331 2.427 1.00 90.12 84 HIS A C 1
ATOM 650 O O . HIS A 1 84 ? -7.563 16.325 2.158 1.00 90.12 84 HIS A O 1
ATOM 656 N N . ILE A 1 85 ? -8.198 14.756 3.635 1.00 92.50 85 ILE A N 1
ATOM 657 C CA . ILE A 1 85 ? -7.481 15.336 4.788 1.00 92.50 85 ILE A CA 1
ATOM 658 C C . ILE A 1 85 ? -6.014 14.881 4.859 1.00 92.50 85 ILE A C 1
ATOM 660 O O . ILE A 1 85 ? -5.127 15.648 5.232 1.00 92.50 85 ILE A O 1
ATOM 664 N N . HIS A 1 86 ? -5.738 13.631 4.499 1.00 90.81 86 HIS A N 1
ATOM 665 C CA . HIS A 1 86 ? -4.450 12.955 4.663 1.00 90.81 86 HIS A CA 1
ATOM 666 C C . HIS A 1 86 ? -3.940 12.383 3.329 1.00 90.81 86 HIS A C 1
ATOM 668 O O . HIS A 1 86 ? -3.561 11.215 3.232 1.00 90.81 86 HIS A O 1
ATOM 674 N N . ALA A 1 87 ? -3.909 13.214 2.282 1.00 85.88 87 ALA A N 1
ATOM 675 C CA . ALA A 1 87 ? -3.538 12.802 0.925 1.00 85.88 87 ALA A CA 1
ATOM 676 C C . ALA A 1 87 ? -2.165 12.102 0.830 1.00 85.88 87 ALA A C 1
ATOM 678 O O . ALA A 1 87 ? -2.030 11.120 0.099 1.00 85.88 87 ALA A O 1
ATOM 679 N N . ALA A 1 88 ? -1.160 12.583 1.573 1.00 85.88 88 ALA A N 1
ATOM 680 C CA . ALA A 1 88 ? 0.169 11.967 1.619 1.00 85.88 88 ALA A CA 1
ATOM 681 C C . ALA A 1 88 ? 0.121 10.563 2.244 1.00 85.88 88 ALA A C 1
ATOM 683 O O . ALA A 1 88 ? 0.536 9.599 1.611 1.00 85.88 88 ALA A O 1
ATOM 684 N N . LEU A 1 89 ? -0.516 10.426 3.412 1.00 90.69 89 LEU A N 1
ATOM 685 C CA . LEU A 1 89 ? -0.694 9.134 4.078 1.00 90.69 89 LEU A CA 1
ATOM 686 C C . LEU A 1 89 ? -1.451 8.130 3.193 1.00 90.69 89 LEU A C 1
ATOM 688 O O . LEU A 1 89 ? -1.067 6.968 3.111 1.00 90.69 89 LEU A O 1
ATOM 692 N N . MET A 1 90 ? -2.505 8.564 2.491 1.00 91.19 90 MET A N 1
ATOM 693 C CA . MET A 1 90 ? -3.225 7.694 1.552 1.00 91.19 90 MET A CA 1
ATOM 694 C C . MET A 1 90 ? -2.347 7.209 0.404 1.00 91.19 90 MET A C 1
ATOM 696 O O . MET A 1 90 ? -2.463 6.049 0.002 1.00 91.19 90 MET A O 1
ATOM 700 N N . ARG A 1 91 ? -1.483 8.075 -0.134 1.00 84.94 91 ARG A N 1
ATOM 701 C CA . ARG A 1 91 ? -0.522 7.698 -1.174 1.00 84.94 91 ARG A CA 1
ATOM 702 C C . ARG A 1 91 ? 0.444 6.643 -0.643 1.00 84.94 91 ARG A C 1
ATOM 704 O O . ARG A 1 91 ? 0.577 5.598 -1.273 1.00 84.94 91 ARG A O 1
ATOM 711 N N . ASP A 1 92 ? 1.029 6.876 0.526 1.00 89.12 92 ASP A N 1
ATOM 712 C CA . ASP A 1 92 ? 1.995 5.962 1.139 1.00 89.12 92 ASP A CA 1
ATOM 713 C C . ASP A 1 92 ? 1.362 4.601 1.438 1.00 89.12 92 ASP A C 1
ATOM 715 O O . ASP A 1 92 ? 1.886 3.564 1.028 1.00 89.12 92 ASP A O 1
ATOM 719 N N . MET A 1 93 ? 0.174 4.585 2.051 1.00 93.88 93 MET A N 1
ATOM 720 C CA . MET A 1 93 ? -0.561 3.345 2.299 1.00 93.88 93 MET A CA 1
ATOM 721 C C . MET A 1 93 ? -0.910 2.613 0.999 1.00 93.88 93 MET A C 1
ATOM 723 O O . MET A 1 93 ? -0.834 1.383 0.953 1.00 93.88 93 MET A O 1
ATOM 727 N N . SER A 1 94 ? -1.281 3.340 -0.060 1.00 90.56 94 SER A N 1
ATOM 728 C CA . SER A 1 94 ? -1.599 2.742 -1.363 1.00 90.56 94 SER A CA 1
ATOM 729 C C . SER A 1 94 ? -0.372 2.076 -1.980 1.00 90.56 94 SER A C 1
ATOM 731 O O . SER A 1 94 ? -0.466 0.940 -2.436 1.00 90.56 94 SER A O 1
ATOM 733 N N . LEU A 1 95 ? 0.792 2.731 -1.942 1.00 87.44 95 LEU A N 1
ATOM 734 C CA . LEU A 1 95 ? 2.048 2.164 -2.443 1.00 87.44 95 LEU A CA 1
ATOM 735 C C . LEU A 1 95 ? 2.461 0.927 -1.646 1.00 87.44 95 LEU A C 1
ATOM 737 O O . LEU A 1 95 ? 2.730 -0.127 -2.227 1.00 87.44 95 LEU A O 1
ATOM 741 N N . THR A 1 96 ? 2.422 1.030 -0.319 1.00 91.56 96 THR A N 1
ATOM 742 C CA . THR A 1 96 ? 2.722 -0.074 0.596 1.00 91.56 96 THR A CA 1
ATOM 743 C C . THR A 1 96 ? 1.783 -1.262 0.374 1.00 91.56 96 THR A C 1
ATOM 745 O O . THR A 1 96 ? 2.227 -2.412 0.333 1.00 91.56 96 THR A O 1
ATOM 748 N N . CYS A 1 97 ? 0.487 -1.014 0.160 1.00 94.19 97 CYS A N 1
ATOM 749 C CA . CYS A 1 97 ? -0.480 -2.069 -0.131 1.00 94.19 97 CYS A CA 1
ATOM 750 C C . CYS A 1 97 ? -0.221 -2.726 -1.494 1.00 94.19 97 CYS A C 1
ATOM 752 O O . CYS A 1 97 ? -0.174 -3.953 -1.577 1.00 94.19 97 CYS A O 1
ATOM 754 N N . SER A 1 98 ? 0.016 -1.937 -2.544 1.00 89.19 98 SER A N 1
ATOM 755 C CA . SER A 1 98 ? 0.304 -2.445 -3.892 1.00 89.19 98 SER A CA 1
ATOM 756 C C . SER A 1 98 ? 1.569 -3.308 -3.951 1.00 89.19 98 SER A C 1
ATOM 758 O O . SER A 1 98 ? 1.631 -4.272 -4.717 1.00 89.19 98 SER A O 1
ATOM 760 N N . GLY A 1 99 ? 2.571 -2.998 -3.123 1.00 87.31 99 GLY A N 1
ATOM 761 C CA . GLY A 1 99 ? 3.807 -3.773 -3.012 1.00 87.31 99 GLY A CA 1
ATOM 762 C C . GLY A 1 99 ? 3.700 -5.041 -2.156 1.00 87.31 99 GLY A C 1
ATOM 763 O O . GLY A 1 99 ? 4.572 -5.913 -2.254 1.00 87.31 99 GLY A O 1
ATOM 764 N N . CYS A 1 100 ? 2.652 -5.185 -1.338 1.00 92.12 100 CYS A N 1
ATOM 765 C CA . CYS A 1 100 ? 2.603 -6.212 -0.300 1.00 92.12 100 CYS A CA 1
ATOM 766 C C . CYS A 1 100 ? 2.531 -7.649 -0.850 1.00 92.12 100 CYS A C 1
ATOM 768 O O . CYS A 1 100 ? 2.022 -7.928 -1.938 1.00 92.12 100 CYS A O 1
ATOM 770 N N . THR A 1 101 ? 3.028 -8.604 -0.065 1.00 91.94 101 THR A N 1
ATOM 771 C CA . THR A 1 101 ? 2.962 -10.042 -0.379 1.00 91.94 101 THR A CA 1
ATOM 772 C C . THR A 1 101 ? 1.710 -10.717 0.186 1.00 91.94 101 THR A C 1
ATOM 774 O O . THR A 1 101 ? 1.368 -11.820 -0.234 1.00 91.94 101 THR A O 1
ATOM 777 N N . ALA A 1 102 ? 0.986 -10.048 1.088 1.00 95.25 102 ALA A N 1
ATOM 778 C CA . ALA A 1 102 ? -0.169 -10.593 1.800 1.00 95.25 102 ALA A CA 1
ATOM 779 C C . ALA A 1 102 ? -1.526 -10.330 1.112 1.00 95.25 102 ALA A C 1
ATOM 781 O O . ALA A 1 102 ? -2.570 -10.648 1.680 1.00 95.25 102 ALA A O 1
ATOM 782 N N . ALA A 1 103 ? -1.548 -9.782 -0.110 1.00 92.69 103 ALA A N 1
ATOM 783 C CA . ALA A 1 103 ? -2.789 -9.409 -0.803 1.00 92.69 103 ALA A CA 1
ATOM 784 C C . ALA A 1 103 ? -3.764 -10.589 -0.992 1.00 92.69 103 ALA A C 1
ATOM 786 O O . ALA A 1 103 ? -4.975 -10.416 -0.882 1.00 92.69 103 ALA A O 1
ATOM 787 N N . VAL A 1 104 ? -3.250 -11.804 -1.233 1.00 94.25 104 VAL A N 1
ATOM 788 C CA . VAL A 1 104 ? -4.082 -13.018 -1.357 1.00 94.25 104 VAL A CA 1
ATOM 789 C C . VAL A 1 104 ? -4.805 -13.323 -0.046 1.00 94.25 104 VAL A C 1
ATOM 791 O O . VAL A 1 104 ? -6.021 -13.488 -0.063 1.00 94.25 104 VAL A O 1
ATOM 794 N N . ARG A 1 105 ? -4.074 -13.333 1.077 1.00 97.00 105 ARG A N 1
ATOM 795 C CA . ARG A 1 105 ? -4.650 -13.527 2.415 1.00 97.00 105 ARG A CA 1
ATOM 796 C C . ARG A 1 105 ? -5.673 -12.438 2.725 1.00 97.00 105 ARG A C 1
ATOM 798 O O . ARG A 1 105 ? -6.795 -12.749 3.093 1.00 97.00 105 ARG A O 1
ATOM 805 N N . CYS A 1 106 ? -5.325 -11.176 2.461 1.00 97.88 106 CYS A N 1
ATOM 806 C CA . CYS A 1 106 ? -6.230 -10.049 2.673 1.00 97.88 106 CYS A CA 1
ATOM 807 C C . CYS A 1 106 ? -7.562 -10.220 1.934 1.00 97.88 106 CYS A C 1
ATOM 809 O O . CYS A 1 106 ? -8.622 -9.982 2.504 1.00 97.88 106 CYS A O 1
ATOM 811 N N . ARG A 1 107 ? -7.529 -10.662 0.670 1.00 96.62 107 ARG A N 1
ATOM 812 C CA . ARG A 1 107 ? -8.750 -10.921 -0.102 1.00 96.62 107 ARG A CA 1
ATOM 813 C C . ARG A 1 107 ? -9.583 -12.066 0.465 1.00 96.62 107 ARG A C 1
ATOM 815 O O . ARG A 1 107 ? -10.805 -11.935 0.451 1.00 96.62 107 ARG A O 1
ATOM 822 N N . ASP A 1 108 ? -8.955 -13.147 0.928 1.00 97.44 108 ASP A N 1
ATOM 823 C CA . ASP A 1 108 ? -9.663 -14.269 1.562 1.00 97.44 108 ASP A CA 1
ATOM 824 C C . ASP A 1 108 ? -10.359 -13.795 2.846 1.00 97.44 108 ASP A C 1
ATOM 826 O O . ASP A 1 108 ? -11.582 -13.909 2.955 1.00 97.44 108 ASP A O 1
ATOM 830 N N . ASP A 1 109 ? -9.632 -13.114 3.733 1.00 98.19 109 ASP A N 1
ATOM 831 C CA . ASP A 1 109 ? -10.178 -12.579 4.985 1.00 98.19 109 ASP A CA 1
ATOM 832 C C . ASP A 1 109 ? -11.284 -11.542 4.720 1.00 98.19 109 ASP A C 1
ATOM 834 O O . ASP A 1 109 ? -12.306 -11.527 5.409 1.00 98.19 109 ASP A O 1
ATOM 838 N N . LEU A 1 110 ? -11.143 -10.702 3.686 1.00 97.81 110 LEU A N 1
ATOM 839 C CA . LEU A 1 110 ? -12.191 -9.769 3.248 1.00 97.81 110 LEU A CA 1
ATOM 840 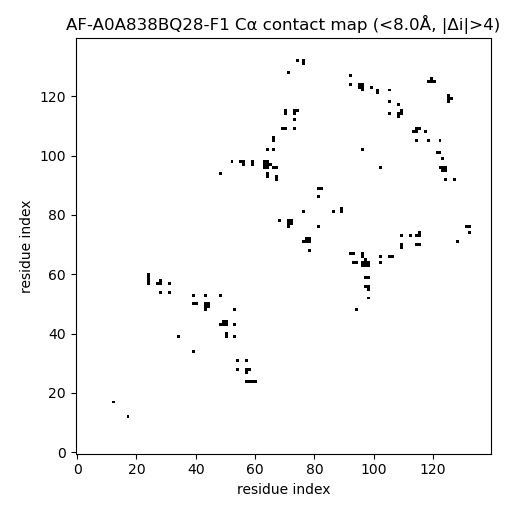C C . LEU A 1 110 ? -13.432 -10.509 2.738 1.00 97.81 110 LEU A C 1
ATOM 842 O O . LEU A 1 110 ? -14.548 -10.098 3.044 1.00 97.81 110 LEU A O 1
ATOM 846 N N . SER A 1 111 ? -13.260 -11.587 1.967 1.00 97.38 111 SER A N 1
ATOM 847 C CA . SER A 1 111 ? -14.382 -12.376 1.437 1.00 97.38 111 SER A CA 1
ATOM 848 C C . SER A 1 111 ? -15.152 -13.119 2.532 1.00 97.38 111 SER A C 1
ATOM 850 O O . SER A 1 111 ? -16.364 -13.291 2.428 1.00 97.38 111 SER A O 1
ATOM 852 N N . ARG A 1 112 ? -14.461 -13.491 3.615 1.00 97.44 112 ARG A N 1
ATOM 853 C CA . ARG A 1 112 ? -15.024 -14.166 4.792 1.00 97.44 112 ARG A CA 1
ATOM 854 C C . ARG A 1 112 ? -15.563 -13.205 5.852 1.00 97.44 112 ARG A C 1
ATOM 856 O O . ARG A 1 112 ? -16.092 -13.660 6.861 1.00 97.44 112 ARG A O 1
ATOM 863 N N . GLY A 1 113 ? -15.394 -11.893 5.669 1.00 96.94 113 GLY A N 1
ATOM 864 C CA . GLY A 1 113 ? -15.738 -10.887 6.679 1.00 96.94 113 GLY A CA 1
ATOM 865 C C . GLY A 1 113 ? -14.848 -10.922 7.930 1.00 96.94 113 GLY A C 1
ATOM 866 O O . GLY A 1 113 ? -15.242 -10.421 8.976 1.00 96.94 113 GLY A O 1
ATOM 867 N N . GLN A 1 114 ? -13.657 -11.515 7.839 1.00 97.50 114 GLN A N 1
ATOM 868 C CA . GLN A 1 114 ? -12.700 -11.685 8.939 1.00 97.50 114 GLN A CA 1
ATOM 869 C C . GLN A 1 114 ? -11.591 -10.626 8.942 1.00 97.50 114 GLN A C 1
ATOM 871 O O . GLN A 1 114 ? -10.895 -10.461 9.945 1.00 97.50 114 GLN A O 1
ATOM 876 N N . ALA A 1 115 ? -11.445 -9.874 7.848 1.00 96.50 115 ALA A N 1
ATOM 877 C CA . ALA A 1 115 ? -10.366 -8.906 7.680 1.00 96.50 115 ALA A CA 1
ATOM 878 C C . ALA A 1 115 ? -10.287 -7.876 8.814 1.00 96.50 115 ALA A C 1
ATOM 880 O O . ALA A 1 115 ? -9.189 -7.584 9.268 1.00 96.50 115 ALA A O 1
ATOM 881 N N . SER A 1 116 ? -11.415 -7.370 9.326 1.00 95.12 116 SER A N 1
ATOM 882 C CA . SER A 1 116 ? -11.418 -6.374 10.411 1.00 95.12 116 SER A CA 1
ATOM 883 C C . SER A 1 116 ? -10.805 -6.885 11.719 1.00 95.12 116 SER A C 1
ATOM 885 O O . SER A 1 116 ? -10.259 -6.091 12.479 1.00 95.12 116 SER A O 1
ATOM 887 N N . ALA A 1 117 ? -10.851 -8.198 11.963 1.00 96.12 117 ALA A N 1
ATOM 888 C CA . ALA A 1 117 ? -10.261 -8.829 13.139 1.00 96.12 117 ALA A CA 1
ATOM 889 C C . ALA A 1 117 ? -8.819 -9.310 12.902 1.00 96.12 117 ALA A C 1
ATOM 891 O O . ALA A 1 117 ? -8.047 -9.387 13.851 1.00 96.12 117 ALA A O 1
ATOM 892 N N . GLN A 1 118 ? -8.455 -9.643 11.659 1.00 97.12 118 GLN A N 1
ATOM 893 C CA . GLN A 1 118 ? -7.211 -10.366 11.356 1.00 97.12 118 GLN A CA 1
ATOM 894 C C . GLN A 1 118 ? -6.144 -9.532 10.639 1.00 97.12 118 GLN A C 1
ATOM 896 O O . GLN A 1 118 ? -4.974 -9.914 10.641 1.00 97.12 118 GLN A O 1
ATOM 901 N N . TYR A 1 119 ? -6.498 -8.383 10.046 1.00 98.00 119 TYR A N 1
ATOM 902 C CA . TYR A 1 119 ? -5.559 -7.591 9.240 1.00 98.00 119 TYR A CA 1
ATOM 903 C C . TYR A 1 119 ? -4.289 -7.186 9.991 1.00 98.00 119 TYR A C 1
ATOM 905 O O . TYR A 1 119 ? -3.231 -7.088 9.372 1.00 98.00 119 TYR A O 1
ATOM 913 N N . GLY A 1 120 ? -4.373 -6.991 11.310 1.00 97.88 120 GLY A N 1
ATOM 914 C CA . GLY A 1 120 ? -3.232 -6.630 12.150 1.00 97.88 120 GLY A CA 1
ATOM 915 C C . GLY A 1 120 ? -2.076 -7.635 12.103 1.00 97.88 120 GLY A C 1
ATOM 916 O O . GLY A 1 120 ? -0.940 -7.259 12.358 1.00 97.88 120 GLY A O 1
ATOM 917 N N . GLU A 1 121 ? -2.336 -8.890 11.729 1.00 97.38 121 GLU A N 1
ATOM 918 C CA . GLU A 1 121 ? -1.313 -9.940 11.683 1.00 97.38 121 GLU A CA 1
ATOM 919 C C . GLU A 1 121 ? -0.456 -9.925 10.412 1.00 97.38 121 GLU A C 1
ATOM 921 O O . GLU A 1 121 ? 0.613 -10.532 10.382 1.00 97.38 121 GLU A O 1
ATOM 926 N N . TYR A 1 122 ? -0.938 -9.308 9.331 1.00 97.56 122 TYR A N 1
ATOM 927 C CA . TYR A 1 122 ? -0.299 -9.426 8.014 1.00 97.56 122 TYR A CA 1
ATOM 928 C C . TYR A 1 122 ? -0.251 -8.127 7.215 1.00 97.56 122 TYR A C 1
ATOM 930 O O . TYR A 1 122 ? 0.492 -8.040 6.234 1.00 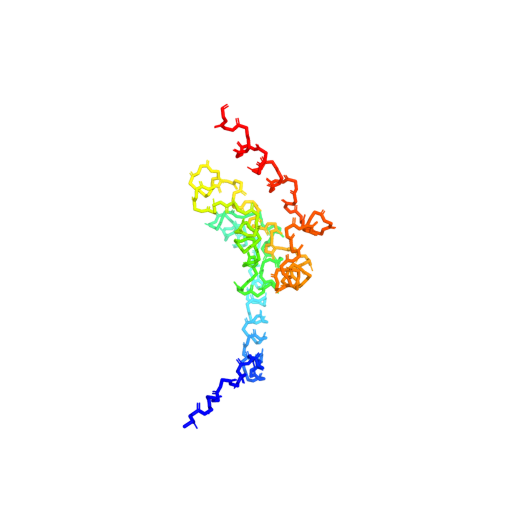97.56 122 TYR A O 1
ATOM 938 N N . CYS A 1 123 ? -1.082 -7.142 7.550 1.00 98.06 123 CYS A N 1
ATOM 939 C CA . CYS A 1 123 ? -1.196 -5.925 6.770 1.00 98.06 123 CYS A CA 1
ATOM 940 C C . CYS A 1 123 ? -0.018 -4.998 7.092 1.00 98.06 123 CYS A C 1
ATOM 942 O O . CYS A 1 123 ? 0.098 -4.548 8.230 1.00 98.06 123 CYS A O 1
ATOM 944 N N . PRO A 1 124 ? 0.811 -4.617 6.106 1.00 97.38 124 PRO A N 1
ATOM 945 C CA . PRO A 1 124 ? 1.893 -3.662 6.344 1.00 97.38 124 PRO A CA 1
ATOM 946 C C . PRO A 1 124 ? 1.391 -2.247 6.690 1.00 97.38 124 PRO A C 1
ATOM 948 O O . PRO A 1 124 ? 2.159 -1.442 7.194 1.00 97.38 124 PRO A O 1
ATOM 951 N N . ASN A 1 125 ? 0.107 -1.948 6.459 1.00 98.00 125 ASN A N 1
ATOM 952 C CA . ASN A 1 125 ? -0.532 -0.688 6.857 1.00 98.00 125 ASN A CA 1
ATOM 953 C C . ASN A 1 125 ? -1.270 -0.784 8.207 1.00 98.00 125 ASN A C 1
ATOM 955 O O 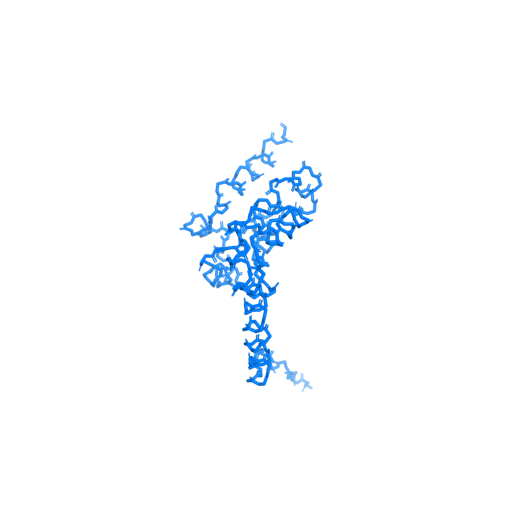. ASN A 1 125 ? -2.053 0.109 8.526 1.00 98.00 125 ASN A O 1
ATOM 959 N N . ALA A 1 126 ? -1.101 -1.870 8.975 1.00 98.19 126 ALA A N 1
ATOM 960 C CA . ALA A 1 126 ? -1.907 -2.123 10.170 1.00 98.19 126 ALA A CA 1
ATOM 961 C C . ALA A 1 126 ? -1.864 -0.966 11.180 1.00 98.19 126 ALA A C 1
ATOM 963 O O . ALA A 1 126 ? -2.919 -0.502 11.607 1.00 98.19 126 ALA A O 1
ATOM 964 N N . GLU A 1 127 ? -0.666 -0.472 11.494 1.00 97.62 127 GLU A N 1
ATOM 965 C CA . GLU A 1 127 ? -0.448 0.628 12.440 1.00 97.62 127 GLU A CA 1
ATOM 966 C C . GLU A 1 127 ? -1.147 1.919 11.985 1.00 97.62 127 GLU A C 1
ATOM 968 O O . GLU A 1 127 ? -1.984 2.462 12.705 1.00 97.62 127 GLU A O 1
ATOM 973 N N . ALA A 1 128 ? -0.919 2.350 10.740 1.00 97.12 128 ALA A N 1
ATOM 974 C CA . ALA A 1 128 ? -1.559 3.543 10.180 1.00 97.12 128 ALA A CA 1
ATOM 975 C C . ALA A 1 128 ? -3.099 3.453 10.187 1.00 97.12 128 ALA A C 1
ATOM 977 O O . ALA A 1 128 ? -3.792 4.425 10.498 1.00 97.12 128 ALA A O 1
ATOM 978 N N . LEU A 1 129 ? -3.657 2.279 9.874 1.00 97.81 129 LEU A N 1
ATOM 979 C CA . LEU A 1 129 ? -5.103 2.047 9.914 1.00 97.81 129 LEU A CA 1
ATOM 980 C C . LEU A 1 129 ? -5.654 2.115 11.348 1.00 97.81 129 LEU A C 1
ATOM 982 O O . LEU A 1 129 ? -6.725 2.683 11.559 1.00 97.81 129 LEU A O 1
ATOM 986 N N . GLN A 1 130 ? -4.926 1.581 12.333 1.00 96.38 130 GLN A N 1
ATOM 987 C CA . GLN A 1 130 ? -5.303 1.655 13.749 1.00 96.38 130 GLN A CA 1
ATOM 988 C C . GLN A 1 130 ? -5.286 3.098 14.264 1.00 96.38 130 GLN A C 1
ATOM 990 O O . GLN A 1 130 ? -6.222 3.517 14.947 1.00 96.38 130 GLN A O 1
ATOM 995 N N . GLU A 1 131 ? -4.282 3.893 13.891 1.00 95.44 131 GLU A N 1
ATOM 996 C CA . GLU A 1 131 ? -4.230 5.316 14.241 1.00 95.44 131 GLU A CA 1
ATOM 997 C C . GLU A 1 131 ? -5.423 6.098 13.678 1.00 95.44 131 GLU A C 1
ATOM 999 O O . GLU A 1 131 ? -6.028 6.916 14.378 1.00 95.44 131 GLU A O 1
ATOM 1004 N N . LEU A 1 132 ? -5.790 5.838 12.419 1.00 94.75 132 LEU A N 1
ATOM 1005 C CA . LEU A 1 132 ? -6.956 6.452 11.782 1.00 94.75 132 LEU A CA 1
ATOM 1006 C C . LEU A 1 132 ? -8.260 6.081 12.508 1.00 94.75 132 LEU A C 1
ATOM 1008 O O . LEU A 1 132 ? -9.113 6.946 12.720 1.00 94.75 132 LEU A O 1
ATOM 1012 N N . GLN A 1 133 ? -8.404 4.829 12.954 1.00 91.31 133 GLN A N 1
ATOM 1013 C CA . GLN A 1 133 ? -9.545 4.404 13.773 1.00 91.31 133 GLN A CA 1
ATOM 1014 C C . GLN A 1 133 ? -9.556 5.074 15.153 1.00 91.31 133 GLN A C 1
ATOM 1016 O O . GLN A 1 133 ? -10.621 5.463 15.634 1.00 91.31 133 GLN A O 1
ATOM 1021 N N . GLY A 1 134 ? -8.386 5.248 15.773 1.00 87.38 134 GLY A N 1
ATOM 1022 C CA . GLY A 1 134 ? -8.239 5.958 17.042 1.00 87.38 134 GLY A CA 1
ATOM 1023 C C . GLY A 1 134 ? -8.698 7.414 16.944 1.00 87.38 134 GLY A C 1
ATOM 1024 O O . GLY A 1 134 ? -9.527 7.850 17.737 1.00 87.38 134 GLY A O 1
ATOM 1025 N N . LYS A 1 135 ? -8.248 8.149 15.918 1.00 77.19 135 LYS A N 1
ATOM 1026 C CA . LYS A 1 135 ? -8.646 9.553 15.678 1.00 77.19 135 LYS A CA 1
ATOM 1027 C C . LYS A 1 135 ? -10.155 9.727 15.493 1.00 77.19 135 LYS A C 1
ATOM 1029 O O . LYS A 1 135 ? -10.722 10.702 15.989 1.00 77.19 135 LYS A O 1
ATOM 1034 N N . ARG A 1 136 ? -10.817 8.771 14.830 1.00 73.81 136 ARG A N 1
ATOM 1035 C CA . ARG A 1 136 ? -12.282 8.749 14.695 1.00 73.81 136 ARG A CA 1
ATOM 1036 C C . ARG A 1 136 ? -12.971 8.657 16.058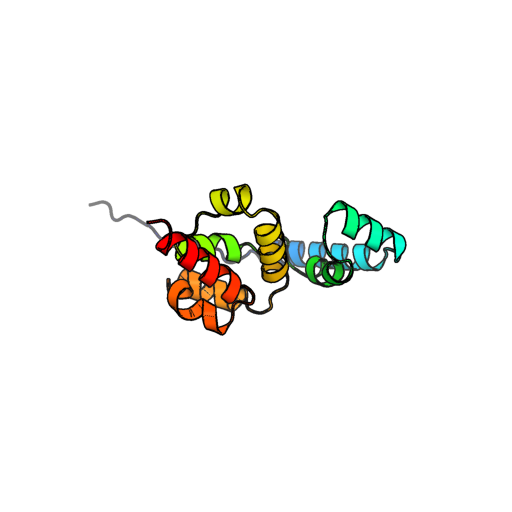 1.00 73.81 136 ARG A C 1
ATOM 1038 O O . ARG A 1 136 ? -13.938 9.368 16.301 1.00 73.81 136 ARG A O 1
ATOM 1045 N N . ASN A 1 137 ? -12.468 7.800 16.943 1.00 65.12 137 ASN A N 1
ATOM 1046 C CA . ASN A 1 137 ? -13.064 7.570 18.260 1.00 65.12 137 ASN A CA 1
ATOM 1047 C C . ASN A 1 137 ? -12.762 8.705 19.262 1.00 65.12 137 ASN A C 1
ATOM 1049 O O . ASN A 1 137 ? -13.473 8.834 20.254 1.00 65.12 137 ASN A O 1
ATOM 1053 N N . SER A 1 138 ? -11.742 9.526 18.994 1.00 59.97 138 SER A N 1
ATOM 1054 C CA . SER A 1 138 ? -11.332 10.667 19.828 1.00 59.97 138 SER A CA 1
ATOM 1055 C C . SER A 1 138 ? -11.938 12.014 19.412 1.00 59.97 138 SER A C 1
ATOM 1057 O O . SER A 1 138 ? -11.644 13.017 20.050 1.00 59.97 138 SER A O 1
ATOM 1059 N N . SER A 1 139 ? -12.749 12.074 18.349 1.00 55.06 139 SER A N 1
ATOM 1060 C CA . SER A 1 139 ? -13.386 13.320 17.875 1.00 55.06 139 SER A CA 1
ATOM 1061 C C . SER A 1 139 ? -14.700 13.657 18.609 1.00 55.06 139 SER A C 1
ATOM 1063 O O . SER A 1 139 ? -15.633 14.165 17.989 1.00 55.06 139 SER A O 1
ATOM 1065 N N . PHE A 1 140 ? -14.775 13.365 19.912 1.00 38.09 140 PHE A N 1
ATOM 1066 C CA . PHE A 1 140 ? -15.868 13.772 20.804 1.00 38.09 140 PHE A CA 1
ATOM 1067 C C . PHE A 1 140 ? -15.455 14.951 21.682 1.00 38.09 140 PHE A C 1
ATOM 1069 O O . PHE A 1 140 ? -14.327 14.908 22.223 1.00 38.09 140 PHE A O 1
#

Nearest PDB structures (foldseek):
  1ls4-assembly1_A  TM=2.325E-01  e=8.727E+00  Locusta migratoria

Foldseek 3Di:
DDDDPPDDPPDPDPVVNVVVQVVVLVVQLVVVVPDDPVRLVVVCVVVVHDSVLVNLLSNAGPCFQVLVCLLCVLLVHDLVVCCVPPVVLSVVLSSQRSNFPCVVVSVVCSVVSNCNPCVCPGRPCNVVSVVSSVVVVPPD

Solvent-accessible surface area (backbone atoms only — not comparable to full-atom values): 8351 Å² total; per-residue (Å²): 137,86,83,80,87,86,73,84,84,76,81,74,76,50,65,70,57,54,51,52,50,51,52,52,44,51,51,49,38,53,57,57,66,70,50,53,73,67,57,45,46,50,52,19,58,76,73,70,48,62,57,84,50,48,66,54,54,46,73,42,62,96,68,50,34,63,60,52,65,54,49,33,50,65,64,75,42,62,62,70,58,44,43,70,77,36,45,66,61,46,51,52,47,43,53,54,46,36,61,47,88,46,59,67,58,51,51,52,28,50,74,72,71,40,31,72,81,50,38,74,81,64,42,94,51,34,67,66,54,52,52,54,53,49,54,65,74,62,76,117

Secondary structure (DSSP, 8-state):
--------------HHHHHHHHHHHHHHHHHHHTS-HHHHHHHHHHHT--TTHHHHHHTS-TTTTTHHHHHHHHTT--HHHHHHH-HHHHHHHHHHHHH-S-HHHHHHHHHTT-HHHHGGGT-TTHHHHHHHHHHHHT--

pLDDT: mean 78.6, std 18.99, range [31.61, 98.19]

InterPro domains:
  IPR045601 Domain of unknown function DUF6455 [PF20056] (84-133)